Protein AF-A0A086MXX3-F1 (afdb_monomer)

Mean predicted aligned error: 7.24 Å

Organism: NCBI:txid67332

InterPro domains:
  IPR011990 Tetratricopeptide-like helical domain superfamily [G3DSA:1.25.40.10] (1-81)

Foldseek 3Di:
DLLVVLVVCLVVVVLVVSLVSLVVLLVVCCVPVNDQDPVSLSSLLSNLVSCVSVVVPVVSVVSPVSSVVSPCVNVVVPDDD

Structure (mmCIF, N/CA/C/O backbone):
data_AF-A0A086MXX3-F1
#
_entry.id   AF-A0A086MXX3-F1
#
loop_
_atom_site.group_PDB
_atom_site.id
_atom_site.type_symbol
_atom_site.label_atom_id
_atom_site.label_alt_id
_atom_site.label_comp_id
_atom_site.label_asym_id
_atom_site.label_entity_id
_atom_site.label_seq_id
_atom_site.pdbx_PDB_ins_code
_atom_site.Cartn_x
_atom_site.Cartn_y
_atom_site.Cartn_z
_atom_site.occupancy
_atom_site.B_iso_or_equiv
_atom_site.auth_seq_id
_atom_site.auth_comp_id
_atom_site.auth_asym_id
_atom_site.auth_atom_id
_atom_site.pdbx_PDB_model_num
ATOM 1 N N . MET A 1 1 ? 4.249 13.857 2.547 1.00 50.75 1 MET A N 1
ATOM 2 C CA . MET A 1 1 ? 5.534 14.064 1.840 1.00 50.75 1 MET A CA 1
ATOM 3 C C . MET A 1 1 ? 6.075 12.769 1.240 1.00 50.75 1 MET A C 1
ATOM 5 O O . MET A 1 1 ? 6.289 12.765 0.041 1.00 50.75 1 MET A O 1
ATOM 9 N N . LEU A 1 2 ? 6.169 11.659 1.987 1.00 57.84 2 LEU A N 1
ATOM 10 C CA . LEU A 1 2 ? 6.656 10.361 1.470 1.00 57.84 2 LEU A CA 1
ATOM 11 C C . LEU A 1 2 ? 5.918 9.855 0.213 1.00 57.84 2 LEU A C 1
ATOM 13 O O . LEU A 1 2 ? 6.545 9.349 -0.709 1.00 57.84 2 LEU A O 1
ATOM 17 N N . ALA A 1 3 ? 4.597 10.050 0.137 1.00 59.66 3 ALA A N 1
ATOM 18 C CA . ALA A 1 3 ? 3.810 9.581 -1.003 1.00 59.66 3 ALA A CA 1
ATOM 19 C C . ALA A 1 3 ? 4.214 10.229 -2.346 1.00 59.66 3 ALA A C 1
ATOM 21 O O . ALA A 1 3 ? 4.310 9.550 -3.364 1.00 59.66 3 ALA A O 1
ATOM 22 N N . ASN A 1 4 ? 4.501 11.535 -2.334 1.00 61.09 4 ASN A N 1
ATOM 23 C CA . ASN A 1 4 ? 4.868 12.278 -3.541 1.00 61.09 4 ASN A CA 1
ATOM 24 C C . ASN A 1 4 ? 6.300 11.955 -3.980 1.00 61.09 4 ASN A C 1
ATOM 26 O O . ASN A 1 4 ? 6.555 11.822 -5.172 1.00 61.09 4 ASN A O 1
ATOM 30 N N . THR A 1 5 ? 7.218 11.775 -3.028 1.00 65.00 5 THR A N 1
ATOM 31 C CA . THR A 1 5 ? 8.605 11.391 -3.316 1.00 65.00 5 THR A CA 1
ATOM 32 C C . THR A 1 5 ? 8.677 10.036 -4.019 1.00 65.00 5 THR A C 1
ATOM 34 O O . THR A 1 5 ? 9.382 9.901 -5.014 1.00 65.00 5 THR A O 1
ATOM 37 N N . GLY A 1 6 ? 7.886 9.053 -3.582 1.00 61.41 6 GLY A N 1
ATOM 38 C CA . GLY A 1 6 ? 7.901 7.730 -4.207 1.00 61.41 6 GLY A CA 1
ATOM 39 C C . GLY A 1 6 ? 7.295 7.709 -5.618 1.00 61.41 6 GLY A C 1
ATOM 40 O O . GLY A 1 6 ? 7.709 6.902 -6.445 1.00 61.41 6 GLY A O 1
ATOM 41 N N . LEU A 1 7 ? 6.363 8.619 -5.936 1.00 64.00 7 LEU A N 1
ATOM 42 C CA . LEU A 1 7 ? 5.854 8.782 -7.307 1.00 64.00 7 LEU A CA 1
ATOM 43 C C . LEU A 1 7 ? 6.933 9.339 -8.247 1.00 64.00 7 LEU A C 1
ATOM 45 O O . LEU A 1 7 ? 7.014 8.916 -9.397 1.00 64.00 7 LEU A O 1
ATOM 49 N N . ILE A 1 8 ? 7.777 10.249 -7.752 1.00 70.69 8 ILE A N 1
ATOM 50 C CA . ILE A 1 8 ? 8.903 10.810 -8.512 1.00 70.69 8 ILE A CA 1
ATOM 51 C C . ILE A 1 8 ? 9.987 9.743 -8.728 1.00 70.69 8 ILE A C 1
ATOM 53 O O . ILE A 1 8 ? 10.466 9.588 -9.846 1.00 70.69 8 ILE A O 1
ATOM 57 N N . MET A 1 9 ? 10.310 8.947 -7.704 1.00 64.69 9 MET A N 1
ATOM 58 C CA . MET A 1 9 ? 11.285 7.848 -7.809 1.00 64.69 9 MET A CA 1
ATOM 59 C C . MET A 1 9 ? 10.845 6.756 -8.794 1.00 64.69 9 MET A C 1
ATOM 61 O O . MET A 1 9 ? 11.650 6.260 -9.575 1.00 64.69 9 MET A O 1
ATOM 65 N N . GLN A 1 10 ? 9.548 6.430 -8.836 1.00 61.47 10 GLN A N 1
ATOM 66 C CA . GLN A 1 10 ? 8.995 5.519 -9.846 1.00 61.47 10 GLN A CA 1
ATOM 67 C C . GLN A 1 10 ? 9.206 6.025 -11.281 1.00 61.47 10 GLN A C 1
ATOM 69 O O . GLN A 1 10 ? 9.405 5.216 -12.185 1.00 61.47 10 GLN A O 1
ATOM 74 N N . ALA A 1 11 ? 9.164 7.343 -11.495 1.00 64.62 11 ALA A N 1
ATOM 75 C CA . ALA A 1 11 ? 9.429 7.955 -12.795 1.00 64.62 11 ALA A CA 1
ATOM 76 C C . ALA A 1 11 ? 10.932 8.023 -13.130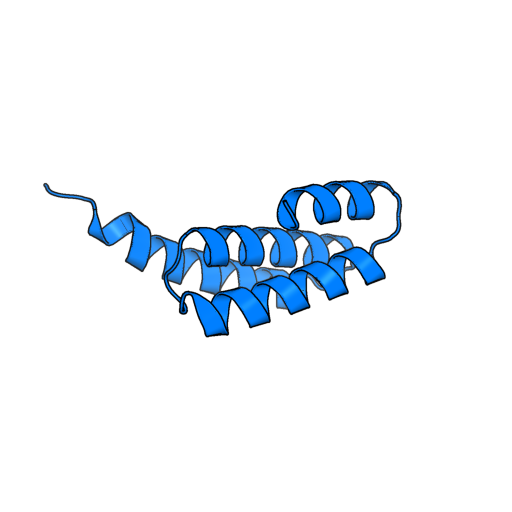 1.00 64.62 11 ALA A C 1
ATOM 78 O O . ALA A 1 11 ? 11.283 8.076 -14.305 1.00 64.62 11 ALA A O 1
ATOM 79 N N . ALA A 1 12 ? 11.803 7.984 -12.117 1.00 66.69 12 ALA A N 1
ATOM 80 C CA . ALA A 1 12 ? 13.262 8.005 -12.246 1.00 66.69 12 ALA A CA 1
ATOM 81 C C . ALA A 1 12 ? 13.901 6.606 -12.408 1.00 66.69 12 ALA A C 1
ATOM 83 O O . ALA A 1 12 ? 15.119 6.486 -12.382 1.00 66.69 12 ALA A O 1
ATOM 84 N N . ASP A 1 13 ? 13.093 5.554 -12.590 1.00 68.38 13 ASP A N 1
ATOM 85 C CA . ASP A 1 13 ? 13.511 4.141 -12.676 1.00 68.38 13 ASP A CA 1
ATOM 86 C C . ASP A 1 13 ? 14.052 3.524 -11.365 1.00 68.38 13 ASP A C 1
ATOM 88 O O . ASP A 1 13 ? 14.397 2.344 -11.317 1.00 68.38 13 ASP A O 1
ATOM 92 N N . GLU A 1 14 ? 13.992 4.256 -10.250 1.00 72.06 14 GLU A N 1
ATOM 93 C CA . GLU A 1 14 ? 14.361 3.807 -8.894 1.00 72.06 14 GLU A CA 1
ATOM 94 C C . GLU A 1 14 ? 13.220 3.009 -8.227 1.00 72.06 14 GLU A C 1
ATOM 96 O O . GLU A 1 14 ? 12.773 3.261 -7.104 1.00 72.06 14 GLU A O 1
ATOM 101 N N . ARG A 1 15 ? 12.689 2.027 -8.960 1.00 71.12 15 ARG A N 1
ATOM 102 C CA . ARG A 1 15 ? 11.408 1.372 -8.644 1.00 71.12 15 ARG A CA 1
ATOM 103 C C . ARG A 1 15 ? 11.449 0.503 -7.383 1.00 71.12 15 ARG A C 1
ATOM 105 O O . ARG A 1 15 ? 10.441 0.363 -6.687 1.00 71.12 15 ARG A O 1
ATOM 112 N N . ALA A 1 16 ? 12.607 -0.083 -7.082 1.00 71.75 16 ALA A N 1
ATOM 113 C CA . ALA A 1 16 ? 12.799 -0.951 -5.919 1.00 71.75 16 ALA A CA 1
ATOM 114 C C . ALA A 1 16 ? 12.867 -0.158 -4.601 1.00 71.75 16 ALA A C 1
ATOM 116 O O . ALA A 1 16 ? 12.256 -0.552 -3.601 1.00 71.75 16 ALA A O 1
ATOM 117 N N . GLU A 1 17 ? 13.556 0.986 -4.603 1.00 76.25 17 GLU A N 1
ATOM 118 C CA . GLU A 1 17 ? 13.619 1.882 -3.443 1.00 76.25 17 GLU A CA 1
ATOM 119 C C . GLU A 1 17 ? 12.277 2.566 -3.196 1.00 76.25 17 GLU A C 1
ATOM 121 O O . GLU A 1 17 ? 11.802 2.588 -2.057 1.00 76.25 17 GLU A O 1
ATOM 126 N N . ALA A 1 18 ? 11.601 3.012 -4.260 1.00 77.12 18 ALA A N 1
ATOM 127 C CA . ALA A 1 18 ? 10.250 3.550 -4.156 1.00 77.12 18 ALA A CA 1
ATOM 128 C C . ALA A 1 18 ? 9.288 2.535 -3.519 1.00 77.12 18 ALA A C 1
ATOM 130 O O . ALA A 1 18 ? 8.556 2.877 -2.588 1.00 77.12 18 ALA A O 1
ATOM 131 N N . MET A 1 19 ? 9.316 1.272 -3.969 1.00 79.69 19 MET A N 1
ATOM 132 C CA . MET A 1 19 ? 8.491 0.206 -3.389 1.00 79.69 19 MET A CA 1
ATOM 133 C C . MET A 1 19 ? 8.789 0.008 -1.900 1.00 79.69 19 MET A C 1
ATOM 135 O O . MET A 1 19 ? 7.857 -0.002 -1.096 1.00 79.69 19 MET A O 1
ATOM 139 N N . SER A 1 20 ? 10.066 -0.097 -1.530 1.00 82.88 20 SER A N 1
ATOM 140 C CA . SER A 1 20 ? 10.479 -0.311 -0.138 1.00 82.88 20 SER A CA 1
ATOM 141 C C . SER A 1 20 ? 10.035 0.843 0.764 1.00 82.88 20 SER A C 1
ATOM 143 O O . SER A 1 20 ? 9.510 0.622 1.856 1.00 82.88 20 SER A O 1
ATOM 145 N N . MET A 1 21 ? 10.158 2.084 0.282 1.00 85.06 21 MET A N 1
ATOM 146 C CA . MET A 1 21 ? 9.702 3.268 1.006 1.00 85.06 21 MET A CA 1
ATOM 147 C C . MET A 1 21 ? 8.176 3.278 1.184 1.00 85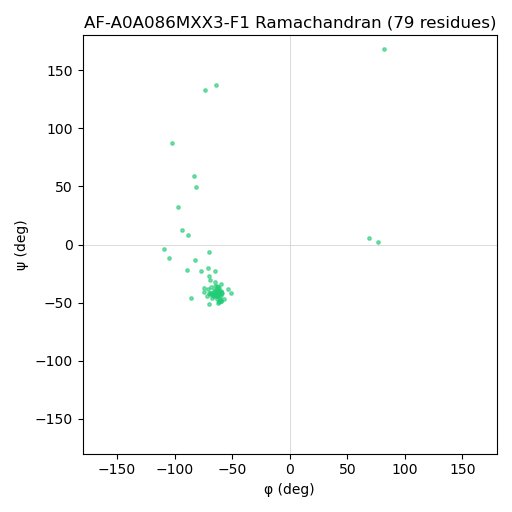.06 21 MET A C 1
ATOM 149 O O . MET A 1 21 ? 7.685 3.587 2.272 1.00 85.06 21 MET A O 1
ATOM 153 N N . PHE A 1 22 ? 7.412 2.922 0.146 1.00 82.94 22 PHE A N 1
ATOM 154 C CA . PHE A 1 22 ? 5.953 2.845 0.229 1.00 82.94 22 PHE A CA 1
ATOM 155 C C . PHE A 1 22 ? 5.472 1.742 1.173 1.00 82.94 22 PHE A C 1
ATOM 157 O O . PHE A 1 22 ? 4.511 1.950 1.911 1.00 82.94 22 PHE A O 1
ATOM 164 N N . GLU A 1 23 ? 6.121 0.578 1.177 1.00 84.25 23 GLU A N 1
ATOM 165 C CA . GLU A 1 23 ? 5.770 -0.519 2.084 1.00 84.25 23 GLU A CA 1
ATOM 166 C C . GLU A 1 23 ? 6.102 -0.175 3.543 1.00 84.25 23 GLU A C 1
ATOM 168 O O . GLU A 1 23 ? 5.263 -0.377 4.424 1.00 84.25 23 GLU A O 1
ATOM 173 N N . ALA A 1 24 ? 7.261 0.440 3.797 1.00 88.38 24 ALA A N 1
ATOM 174 C CA . ALA A 1 24 ? 7.634 0.916 5.127 1.00 88.38 24 ALA A CA 1
ATOM 175 C C . ALA A 1 24 ? 6.678 2.007 5.639 1.00 88.38 24 ALA A C 1
ATOM 177 O O . ALA A 1 24 ? 6.221 1.956 6.784 1.00 88.38 24 ALA A O 1
ATOM 178 N N . ALA A 1 25 ? 6.321 2.969 4.782 1.00 86.81 25 ALA A N 1
ATOM 179 C CA . ALA A 1 25 ? 5.367 4.017 5.124 1.00 86.81 25 ALA A CA 1
ATOM 180 C C . ALA A 1 25 ? 3.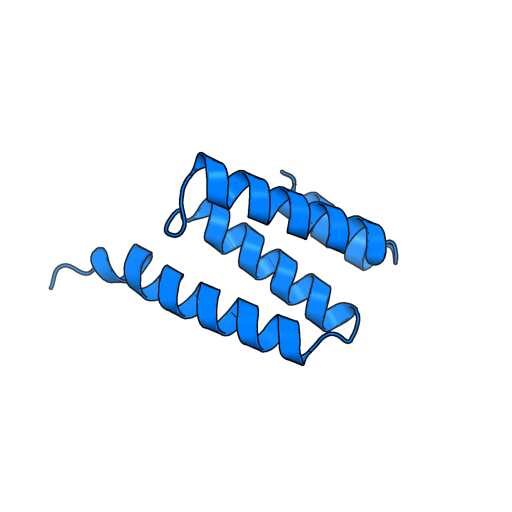971 3.442 5.414 1.00 86.81 25 ALA A C 1
ATOM 182 O O . ALA A 1 25 ? 3.333 3.851 6.384 1.00 86.81 25 ALA A O 1
ATOM 183 N N . LEU A 1 26 ? 3.513 2.460 4.632 1.00 85.12 26 LEU A N 1
ATOM 184 C CA . LEU A 1 26 ? 2.235 1.790 4.857 1.00 85.12 26 LEU A CA 1
ATOM 185 C C . LEU A 1 26 ? 2.212 1.032 6.192 1.00 85.12 26 LEU A C 1
ATOM 187 O O . LEU A 1 26 ? 1.236 1.143 6.938 1.00 85.12 26 LEU A O 1
ATOM 191 N N . ALA A 1 27 ? 3.279 0.298 6.517 1.00 87.50 27 ALA A N 1
ATOM 192 C CA . ALA A 1 27 ? 3.403 -0.417 7.785 1.00 87.50 27 ALA A CA 1
ATOM 193 C C . ALA A 1 27 ? 3.408 0.550 8.980 1.00 87.50 27 ALA A C 1
ATOM 195 O O . ALA A 1 27 ? 2.639 0.365 9.926 1.00 87.5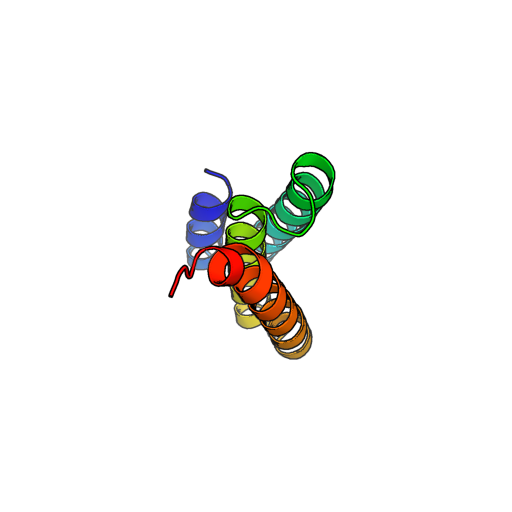0 27 ALA A O 1
ATOM 196 N N . GLY A 1 28 ? 4.198 1.627 8.900 1.00 89.56 28 GLY A N 1
ATOM 197 C CA . GLY A 1 28 ? 4.256 2.660 9.934 1.00 89.56 28 GLY A CA 1
ATOM 198 C C . GLY A 1 28 ? 2.911 3.358 10.138 1.00 89.56 28 GLY A C 1
ATOM 199 O O . GLY A 1 28 ? 2.411 3.428 11.257 1.00 89.56 28 GLY A O 1
ATOM 200 N N . LEU A 1 29 ? 2.261 3.797 9.057 1.00 85.62 29 LEU A N 1
ATOM 201 C CA . LEU A 1 29 ? 0.953 4.456 9.134 1.00 85.62 29 LEU A CA 1
ATOM 202 C C . LEU A 1 29 ? -0.139 3.516 9.654 1.00 85.62 29 LEU A C 1
ATOM 204 O O . LEU A 1 29 ? -1.005 3.957 10.407 1.00 85.62 29 LEU A O 1
ATOM 208 N N . THR A 1 30 ? -0.092 2.229 9.300 1.00 84.50 30 THR A N 1
ATOM 209 C CA . THR A 1 30 ? -1.035 1.231 9.826 1.00 84.50 30 THR A CA 1
ATOM 210 C C . THR A 1 30 ? -0.860 1.039 11.331 1.00 84.50 30 THR A C 1
ATOM 212 O O . THR A 1 30 ? -1.859 0.956 12.042 1.00 84.50 30 THR A O 1
ATOM 215 N N . ALA A 1 31 ? 0.382 1.013 11.822 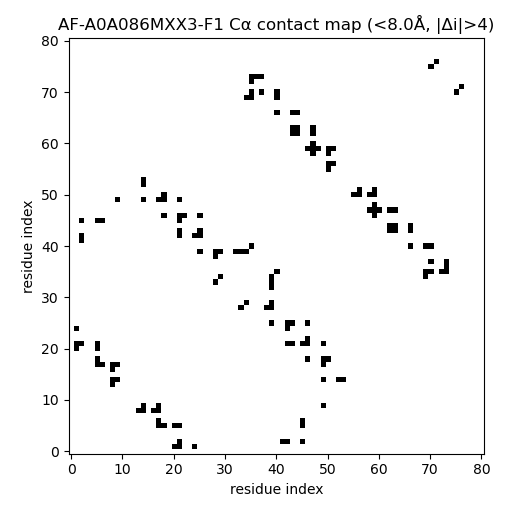1.00 87.12 31 ALA A N 1
ATOM 216 C CA . ALA A 1 31 ? 0.677 0.879 13.246 1.00 87.12 31 ALA A CA 1
ATOM 217 C C . ALA A 1 31 ? 0.318 2.140 14.050 1.00 87.12 31 ALA A C 1
ATOM 219 O O . ALA A 1 31 ? -0.178 2.031 15.167 1.00 87.12 31 ALA A O 1
ATOM 220 N N . THR A 1 32 ? 0.546 3.334 13.493 1.00 88.31 32 THR A N 1
ATOM 221 C CA . THR A 1 32 ? 0.342 4.603 14.210 1.00 88.31 32 THR A CA 1
ATOM 222 C C . THR A 1 32 ? -1.095 5.116 14.138 1.00 88.31 32 THR A C 1
ATOM 224 O O . THR A 1 32 ? -1.637 5.560 15.145 1.00 88.31 32 THR A O 1
ATOM 227 N N . LEU A 1 33 ? -1.709 5.100 12.953 1.00 83.00 33 LEU A N 1
ATOM 228 C CA . LEU A 1 33 ? -3.009 5.740 12.701 1.00 83.00 33 LEU A CA 1
ATOM 229 C C . LEU A 1 33 ? -4.161 4.735 12.597 1.00 83.00 33 LEU A C 1
ATOM 231 O O . LEU A 1 33 ? -5.331 5.118 12.590 1.00 83.00 33 LEU A O 1
ATOM 235 N N . GLY A 1 34 ? -3.835 3.449 12.505 1.00 80.56 34 GLY A N 1
ATOM 236 C CA . GLY A 1 34 ? -4.806 2.380 12.385 1.00 80.56 34 GLY A CA 1
ATOM 237 C C . GLY A 1 34 ? -5.335 2.166 10.959 1.00 80.56 34 GLY A C 1
ATOM 238 O O . GLY A 1 34 ? -5.141 2.974 10.044 1.00 80.56 34 GLY A O 1
ATOM 239 N N . PRO A 1 35 ? -6.046 1.045 10.751 1.00 73.81 35 PRO A N 1
ATOM 240 C CA . PRO A 1 35 ? -6.405 0.533 9.433 1.00 73.81 35 PRO A CA 1
ATOM 241 C C . PRO A 1 35 ? -7.455 1.354 8.666 1.00 73.81 35 PRO A C 1
ATOM 243 O O . PRO A 1 35 ? -7.738 1.033 7.514 1.00 73.81 35 PRO A O 1
ATOM 246 N N . GLY A 1 36 ? -8.055 2.371 9.282 1.00 74.25 36 GLY A N 1
ATOM 247 C CA . GLY A 1 36 ? -9.103 3.194 8.679 1.00 74.25 36 GLY A CA 1
ATOM 248 C C . GLY A 1 36 ? -8.667 4.613 8.329 1.00 74.25 36 GLY A C 1
ATOM 249 O O . GLY A 1 36 ? -9.470 5.351 7.773 1.00 74.25 36 GLY A O 1
ATOM 250 N N . HIS A 1 37 ? -7.440 5.026 8.651 1.00 81.62 37 HIS A N 1
ATOM 251 C CA . HIS A 1 37 ? -7.060 6.430 8.530 1.00 81.62 37 HIS A CA 1
ATOM 252 C C . HIS A 1 37 ? -6.874 6.862 7.058 1.00 81.62 37 HIS A C 1
ATOM 254 O O . HIS A 1 37 ? -6.143 6.191 6.325 1.00 81.62 37 HIS A O 1
ATOM 260 N N . PRO A 1 38 ? -7.428 8.010 6.611 1.00 81.06 38 PRO A N 1
ATOM 261 C CA . PRO A 1 38 ? -7.288 8.502 5.233 1.00 81.06 38 PRO A CA 1
ATOM 262 C C . PRO A 1 38 ? -5.842 8.567 4.713 1.00 81.06 38 PRO A C 1
ATOM 264 O O . PRO A 1 38 ? -5.569 8.144 3.592 1.00 81.06 38 PRO A O 1
ATOM 267 N N . TRP A 1 39 ? -4.885 9.018 5.536 1.00 81.44 39 TRP A N 1
ATOM 268 C CA . TRP A 1 39 ? -3.455 8.978 5.174 1.00 81.44 39 TRP A CA 1
ATOM 269 C C . TRP A 1 39 ? -2.903 7.575 4.923 1.00 81.44 39 TRP A C 1
ATOM 271 O O . TRP A 1 39 ? -2.091 7.406 4.015 1.00 81.44 39 TRP A O 1
ATOM 281 N N . MET A 1 40 ? -3.344 6.573 5.686 1.00 86.81 40 MET A N 1
ATOM 282 C CA . MET A 1 40 ? -2.944 5.192 5.435 1.00 86.81 40 MET A CA 1
ATOM 283 C C . MET A 1 40 ? -3.510 4.718 4.089 1.00 86.81 40 MET A C 1
ATOM 285 O O . MET A 1 40 ? -2.764 4.184 3.272 1.00 86.81 40 MET A O 1
ATOM 289 N N . LEU A 1 41 ? -4.787 5.008 3.807 1.00 85.88 41 LEU A N 1
ATOM 290 C CA . LEU A 1 41 ? -5.438 4.652 2.539 1.00 85.88 41 LEU A CA 1
ATOM 291 C C . LEU A 1 41 ? -4.729 5.271 1.324 1.00 85.88 41 LEU A C 1
ATOM 293 O O . LEU A 1 41 ? -4.514 4.593 0.320 1.00 85.88 41 LEU A O 1
ATOM 297 N N . GLY A 1 42 ? -4.309 6.535 1.428 1.00 85.25 42 GLY A N 1
ATOM 298 C CA . GLY A 1 42 ? -3.514 7.195 0.389 1.00 85.25 42 GLY A CA 1
ATOM 299 C C . GLY A 1 42 ? -2.160 6.517 0.159 1.00 85.25 42 GLY A C 1
ATOM 300 O O . GLY A 1 42 ? -1.736 6.346 -0.983 1.00 85.25 42 GLY A O 1
ATOM 301 N N . CYS A 1 43 ? -1.499 6.070 1.230 1.00 86.38 43 CYS A N 1
ATOM 302 C CA . CYS A 1 43 ? -0.232 5.350 1.132 1.00 86.38 43 CYS A CA 1
ATOM 303 C C . CYS A 1 43 ? -0.411 3.964 0.488 1.00 86.38 43 CYS A C 1
ATOM 305 O O . CYS A 1 43 ? 0.336 3.618 -0.422 1.00 86.38 43 CYS A O 1
ATOM 307 N N . ALA A 1 44 ? -1.466 3.231 0.856 1.00 88.12 44 ALA A N 1
ATOM 308 C CA . ALA A 1 44 ? -1.789 1.924 0.281 1.00 88.12 44 ALA A CA 1
ATOM 309 C C . ALA A 1 44 ? -2.106 1.986 -1.227 1.00 88.12 44 ALA A C 1
ATOM 311 O O . ALA A 1 44 ? -1.720 1.092 -1.988 1.00 88.12 44 ALA A O 1
ATOM 312 N N . LEU A 1 45 ? -2.749 3.065 -1.689 1.00 86.44 45 LEU A N 1
ATOM 313 C CA . LEU A 1 45 ? -2.943 3.330 -3.121 1.00 86.44 45 LEU A CA 1
ATOM 314 C C . LEU A 1 45 ? -1.610 3.551 -3.848 1.00 86.44 45 LEU A C 1
ATOM 316 O O . LEU A 1 45 ? -1.408 3.010 -4.935 1.00 86.44 45 LEU A O 1
ATOM 320 N N . CYS A 1 46 ? -0.678 4.286 -3.240 1.00 84.94 46 CYS A N 1
ATOM 321 C CA . CYS A 1 46 ? 0.648 4.493 -3.823 1.00 84.94 46 CYS A CA 1
ATOM 322 C C . CYS A 1 46 ? 1.442 3.178 -3.907 1.00 84.94 46 CYS A C 1
ATOM 324 O O . CYS A 1 46 ? 2.012 2.872 -4.954 1.00 84.94 46 CYS A O 1
ATOM 326 N N . THR A 1 47 ? 1.399 2.346 -2.860 1.00 85.69 47 THR A N 1
ATOM 327 C CA . THR A 1 47 ? 1.987 0.994 -2.861 1.00 85.69 47 THR A CA 1
ATOM 328 C C . THR A 1 47 ? 1.368 0.105 -3.943 1.00 85.69 47 THR A C 1
ATOM 330 O O . THR A 1 47 ? 2.076 -0.640 -4.619 1.00 85.69 47 THR A O 1
ATOM 333 N N . THR A 1 48 ? 0.052 0.200 -4.151 1.00 87.31 48 THR A N 1
ATOM 334 C CA . THR A 1 48 ? -0.660 -0.526 -5.215 1.00 87.31 48 THR A CA 1
ATOM 335 C C . THR A 1 48 ? -0.135 -0.135 -6.599 1.00 87.31 48 THR A C 1
ATOM 337 O O . THR A 1 48 ? 0.180 -1.007 -7.409 1.00 87.31 48 THR A O 1
ATOM 340 N N . GLY A 1 49 ? 0.030 1.168 -6.852 1.00 84.06 49 GLY A N 1
ATOM 341 C CA . GLY A 1 49 ? 0.639 1.673 -8.083 1.00 84.06 49 GLY A CA 1
ATOM 342 C C . GLY A 1 49 ? 2.067 1.158 -8.272 1.00 84.06 49 GLY A C 1
ATOM 343 O O . GLY A 1 49 ? 2.384 0.602 -9.323 1.00 84.06 49 GLY A O 1
ATOM 344 N N . ALA A 1 50 ? 2.905 1.255 -7.238 1.00 83.56 50 ALA A N 1
ATOM 345 C CA . ALA A 1 50 ? 4.289 0.783 -7.282 1.00 83.56 50 ALA A CA 1
ATOM 346 C C . ALA A 1 50 ? 4.392 -0.724 -7.580 1.00 83.56 50 ALA A C 1
ATOM 348 O O . ALA A 1 50 ? 5.221 -1.140 -8.390 1.00 83.56 50 ALA A O 1
ATOM 349 N N . ARG A 1 51 ? 3.523 -1.556 -6.990 1.00 83.25 51 ARG A N 1
ATOM 350 C CA . ARG A 1 51 ? 3.466 -3.002 -7.270 1.00 83.25 51 ARG A CA 1
ATOM 351 C C . ARG A 1 51 ? 3.064 -3.300 -8.712 1.00 83.25 51 ARG A C 1
ATOM 353 O O . ARG A 1 51 ? 3.692 -4.146 -9.344 1.00 83.25 51 ARG A O 1
ATOM 360 N N . ASN A 1 52 ? 2.086 -2.570 -9.250 1.00 82.50 52 ASN A N 1
ATOM 361 C CA . ASN A 1 52 ? 1.666 -2.710 -10.644 1.00 82.50 52 ASN A CA 1
ATOM 362 C C . ASN A 1 52 ? 2.820 -2.408 -11.620 1.00 82.50 52 ASN A C 1
ATOM 364 O O . ASN A 1 52 ? 3.119 -3.210 -12.500 1.00 82.50 52 ASN A O 1
ATOM 368 N N . PHE A 1 53 ? 3.538 -1.302 -11.407 1.00 78.81 53 PHE A N 1
ATOM 369 C CA . PHE A 1 53 ? 4.682 -0.913 -12.244 1.00 78.81 53 PHE A CA 1
ATOM 370 C C . PHE A 1 53 ? 5.874 -1.879 -12.184 1.00 78.81 53 PHE A C 1
ATOM 372 O O . PHE A 1 53 ? 6.675 -1.921 -13.114 1.00 78.81 53 PHE A O 1
ATOM 379 N N . ASN A 1 54 ? 5.993 -2.659 -11.109 1.00 80.50 54 ASN A N 1
ATOM 380 C CA . ASN A 1 54 ? 7.019 -3.691 -10.951 1.00 80.50 54 ASN A CA 1
ATOM 381 C C . ASN A 1 54 ? 6.536 -5.088 -11.396 1.00 80.50 54 ASN A C 1
ATOM 383 O O . ASN A 1 54 ? 7.174 -6.089 -11.083 1.00 80.50 54 ASN A O 1
ATOM 387 N N . GLY A 1 55 ? 5.392 -5.187 -12.085 1.00 83.38 55 GLY A N 1
ATOM 388 C CA . GLY A 1 55 ? 4.854 -6.455 -12.594 1.00 83.38 55 GLY A CA 1
ATOM 389 C C . GLY A 1 55 ? 4.186 -7.343 -11.537 1.00 83.38 55 GLY A C 1
ATOM 390 O O . GLY A 1 55 ? 3.677 -8.414 -11.865 1.00 83.38 55 GLY A O 1
ATOM 391 N N . ARG A 1 56 ? 4.101 -6.895 -10.276 1.00 83.19 56 ARG A N 1
ATOM 392 C CA . ARG A 1 56 ? 3.410 -7.591 -9.174 1.00 83.19 56 ARG A CA 1
ATOM 393 C C . ARG A 1 56 ? 1.911 -7.289 -9.193 1.00 83.19 56 ARG A C 1
ATOM 395 O O . ARG A 1 56 ? 1.344 -6.746 -8.245 1.00 83.19 56 ARG A O 1
ATOM 402 N N . ILE A 1 57 ? 1.265 -7.618 -10.308 1.00 85.00 57 ILE A N 1
ATOM 403 C CA . ILE A 1 57 ? -0.128 -7.239 -10.587 1.00 85.00 57 ILE A CA 1
ATOM 404 C C . ILE A 1 57 ? -1.101 -7.907 -9.605 1.00 85.00 57 ILE A C 1
ATOM 406 O O . ILE A 1 57 ? -2.028 -7.253 -9.133 1.00 85.00 57 ILE A O 1
ATOM 410 N N . ALA A 1 58 ? -0.885 -9.177 -9.247 1.00 86.8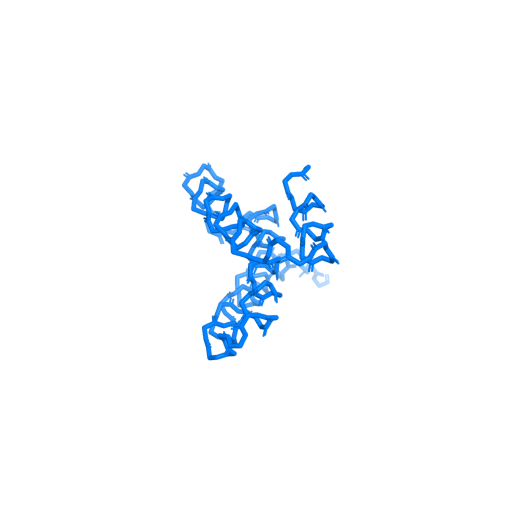8 58 ALA A N 1
ATOM 411 C CA . ALA A 1 58 ? -1.753 -9.891 -8.305 1.00 86.88 58 ALA A CA 1
ATOM 412 C C . ALA A 1 58 ? -1.771 -9.212 -6.921 1.00 86.88 58 ALA A C 1
ATOM 414 O O . ALA A 1 58 ? -2.837 -8.864 -6.410 1.00 86.88 58 ALA A O 1
ATOM 415 N N . ASP A 1 59 ? -0.586 -8.912 -6.384 1.00 84.12 59 ASP A N 1
ATOM 416 C CA . ASP A 1 59 ? -0.414 -8.244 -5.089 1.00 84.12 59 ASP A CA 1
ATOM 417 C C . ASP A 1 59 ? -0.957 -6.808 -5.095 1.00 84.12 59 ASP A C 1
ATOM 419 O O . ASP A 1 59 ? -1.424 -6.303 -4.070 1.00 84.12 59 ASP A O 1
ATOM 423 N N . ALA A 1 60 ? -0.879 -6.125 -6.242 1.00 85.94 60 ALA A N 1
ATOM 424 C CA . ALA A 1 60 ? -1.468 -4.805 -6.437 1.00 85.94 60 ALA A CA 1
ATOM 425 C C . ALA A 1 60 ? -3.002 -4.876 -6.402 1.00 85.94 60 ALA A C 1
ATOM 427 O O . ALA A 1 60 ? -3.649 -4.083 -5.720 1.00 85.94 60 ALA A O 1
ATOM 428 N N . VAL A 1 61 ? -3.601 -5.847 -7.097 1.00 87.50 61 VAL A N 1
ATOM 429 C CA . VAL A 1 61 ? -5.059 -6.030 -7.122 1.00 87.50 61 VAL A CA 1
ATOM 430 C C . VAL A 1 61 ? -5.595 -6.369 -5.735 1.00 87.50 61 VAL A C 1
ATOM 432 O O . VAL A 1 61 ? -6.620 -5.815 -5.328 1.00 87.50 61 VAL A O 1
ATOM 435 N N . GLU A 1 62 ? -4.923 -7.249 -4.997 1.00 89.94 62 GLU A N 1
ATOM 436 C CA . GLU A 1 62 ? -5.336 -7.612 -3.642 1.00 89.94 62 GLU A CA 1
ATOM 437 C C . GLU A 1 62 ? -5.293 -6.401 -2.700 1.00 89.94 62 GLU A C 1
ATOM 439 O O . GLU A 1 62 ? -6.300 -6.076 -2.059 1.00 89.94 62 GLU A O 1
ATOM 444 N N . LEU A 1 63 ? -4.168 -5.676 -2.691 1.00 87.25 63 LEU A N 1
ATOM 445 C CA . LEU A 1 63 ? -3.990 -4.484 -1.864 1.00 87.25 63 LEU A CA 1
ATOM 446 C C . LEU A 1 63 ? -4.981 -3.373 -2.235 1.00 87.25 63 LEU A C 1
ATOM 448 O O . LEU A 1 63 ? -5.581 -2.752 -1.355 1.00 87.25 63 LEU A O 1
ATOM 452 N N . GLY A 1 64 ? -5.204 -3.148 -3.530 1.00 87.00 64 GLY A N 1
ATOM 453 C CA . GLY A 1 64 ? -6.159 -2.162 -4.028 1.00 87.00 64 GLY A CA 1
ATOM 454 C C . GLY A 1 64 ? -7.595 -2.489 -3.619 1.00 87.00 64 GLY A C 1
ATOM 455 O O . GLY A 1 64 ? -8.325 -1.607 -3.163 1.00 87.00 64 GLY A O 1
ATOM 456 N N . ARG A 1 65 ? -7.999 -3.766 -3.699 1.00 89.06 65 ARG A N 1
ATOM 457 C CA . ARG A 1 65 ? -9.323 -4.218 -3.238 1.00 89.06 65 ARG A CA 1
ATOM 458 C C . ARG A 1 65 ? -9.497 -4.023 -1.737 1.00 89.06 65 ARG A C 1
ATOM 460 O O . ARG A 1 65 ? -10.565 -3.593 -1.304 1.00 89.06 65 ARG A O 1
ATOM 467 N N . ASP A 1 66 ? -8.476 -4.334 -0.944 1.00 88.12 66 ASP A N 1
ATOM 468 C CA . ASP A 1 66 ? -8.539 -4.138 0.502 1.00 88.12 66 ASP A CA 1
ATOM 469 C C . ASP A 1 66 ? -8.623 -2.659 0.883 1.00 88.12 66 ASP A C 1
ATOM 471 O O . ASP A 1 66 ? -9.491 -2.258 1.664 1.00 88.12 66 ASP A O 1
ATOM 475 N N . THR A 1 67 ? -7.804 -1.832 0.236 1.00 87.12 67 THR A N 1
ATOM 476 C CA . THR A 1 67 ? -7.814 -0.377 0.404 1.00 87.12 67 THR A CA 1
ATOM 477 C C . THR A 1 67 ? -9.171 0.214 0.034 1.00 87.12 67 THR A C 1
ATOM 479 O O . THR A 1 67 ? -9.708 1.018 0.790 1.00 87.12 67 THR A O 1
ATOM 482 N N . ALA A 1 68 ? -9.783 -0.230 -1.068 1.00 85.19 68 ALA A N 1
ATOM 483 C CA . ALA A 1 68 ? -11.109 0.221 -1.483 1.00 85.19 68 ALA A CA 1
ATOM 484 C C . ALA A 1 68 ? -12.197 -0.142 -0.458 1.00 85.19 68 ALA A C 1
ATOM 486 O O . ALA A 1 68 ? -13.011 0.710 -0.109 1.00 85.19 68 ALA A O 1
ATOM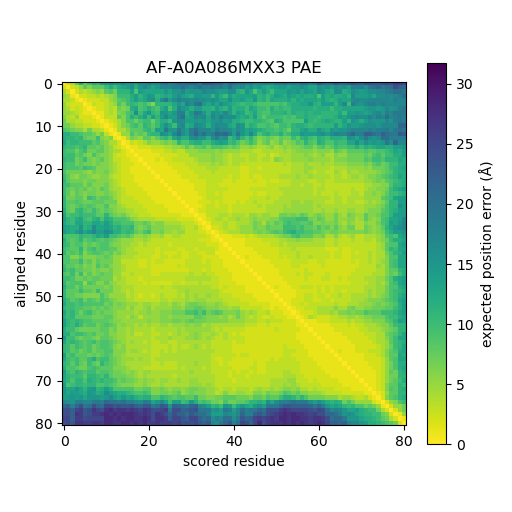 487 N N . ARG A 1 69 ? -12.193 -1.369 0.085 1.00 86.06 69 ARG A N 1
ATOM 488 C CA . ARG A 1 69 ? -13.147 -1.771 1.138 1.00 86.06 69 ARG A CA 1
ATOM 489 C C . ARG A 1 69 ? -12.992 -0.929 2.402 1.00 86.06 69 ARG A C 1
ATOM 491 O O . ARG A 1 69 ? -13.988 -0.538 3.006 1.00 86.06 69 ARG A O 1
ATOM 498 N N . ARG A 1 70 ? -11.754 -0.652 2.817 1.00 83.44 70 ARG A N 1
ATOM 499 C CA . ARG A 1 70 ? -11.471 0.189 3.990 1.00 83.44 70 ARG A CA 1
ATOM 500 C C . ARG A 1 70 ? -11.871 1.638 3.740 1.00 83.44 70 ARG A C 1
ATOM 502 O O . ARG A 1 70 ? -12.552 2.216 4.575 1.00 83.44 70 ARG A O 1
ATOM 509 N N . ALA A 1 71 ? -11.553 2.177 2.566 1.00 82.81 71 ALA A N 1
ATOM 510 C CA . ALA A 1 71 ? -11.974 3.509 2.150 1.00 82.81 71 ALA A CA 1
ATOM 511 C C . ALA A 1 71 ? -13.499 3.641 2.126 1.00 82.81 71 ALA A C 1
ATOM 513 O O . ALA A 1 71 ? -14.023 4.628 2.621 1.00 82.81 71 ALA A O 1
ATOM 514 N N . GLN A 1 72 ? -14.224 2.631 1.639 1.00 82.44 72 GLN A N 1
ATOM 515 C CA . GLN A 1 72 ? -15.687 2.611 1.689 1.00 82.44 72 GLN A CA 1
ATOM 516 C C . GLN A 1 72 ? -16.230 2.613 3.121 1.00 82.44 72 GLN A C 1
ATOM 518 O O . GLN A 1 72 ? -17.242 3.252 3.372 1.00 82.44 72 GLN A O 1
ATOM 523 N N . ARG A 1 73 ? -15.575 1.936 4.072 1.00 80.56 73 ARG A N 1
ATOM 524 C CA . ARG A 1 73 ? -15.987 1.966 5.487 1.00 80.56 73 ARG A CA 1
ATOM 525 C C . ARG A 1 73 ? -15.684 3.312 6.143 1.00 80.56 73 ARG A C 1
ATOM 527 O O . ARG A 1 73 ? -16.543 3.845 6.832 1.00 80.56 73 ARG A O 1
ATOM 534 N N . THR A 1 74 ? -14.494 3.861 5.908 1.00 77.38 74 THR A N 1
ATOM 535 C CA . THR A 1 74 ? -14.061 5.140 6.487 1.00 77.38 74 THR A CA 1
ATOM 536 C C . THR A 1 74 ? -14.825 6.322 5.891 1.00 77.38 74 THR A C 1
ATOM 538 O O . THR A 1 74 ? -15.362 7.135 6.629 1.00 77.38 74 THR A O 1
ATOM 541 N N . LEU A 1 75 ? -14.889 6.420 4.561 1.00 70.50 75 LEU A N 1
ATOM 542 C CA . LEU A 1 75 ? -15.479 7.556 3.838 1.00 70.50 75 LEU A CA 1
ATOM 543 C C . LEU A 1 75 ? -16.979 7.371 3.568 1.00 70.50 75 LEU A C 1
ATOM 545 O O . LEU A 1 75 ? -17.691 8.340 3.331 1.00 70.50 75 LEU A O 1
ATOM 549 N N . GLY A 1 76 ? -17.481 6.133 3.582 1.00 63.78 76 GLY A N 1
ATOM 550 C CA . GLY A 1 76 ? -18.913 5.845 3.444 1.00 63.78 76 GLY A CA 1
ATOM 551 C C . GLY A 1 76 ? -19.703 5.990 4.746 1.00 63.78 76 GLY A C 1
ATOM 552 O O . GLY A 1 76 ? -20.929 6.041 4.686 1.00 63.78 76 GLY A O 1
ATOM 553 N N . GLY A 1 77 ? -19.028 6.093 5.899 1.00 58.56 77 GLY A N 1
ATOM 554 C CA . GLY A 1 77 ? -19.649 6.420 7.188 1.00 58.56 77 GLY A CA 1
ATOM 555 C C . GLY A 1 77 ? -20.124 7.876 7.299 1.00 58.56 77 GLY A C 1
ATOM 556 O O . GLY A 1 77 ? -21.018 8.159 8.088 1.00 58.56 77 GLY A O 1
ATOM 557 N N . GLU A 1 78 ? -19.600 8.781 6.465 1.00 54.44 78 GLU A N 1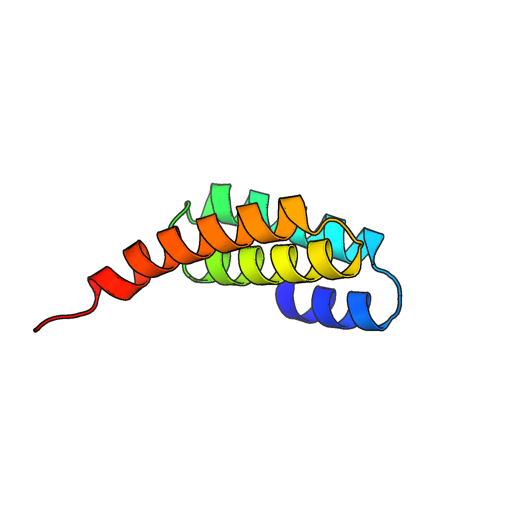
ATOM 558 C CA . GLU A 1 78 ? -19.986 10.202 6.393 1.00 54.44 78 GLU A CA 1
ATOM 559 C C . GLU A 1 78 ? -21.011 10.499 5.285 1.00 54.44 78 GLU A C 1
ATOM 561 O O . GLU A 1 78 ? -21.025 11.578 4.695 1.00 54.44 78 GLU A O 1
ATOM 566 N N . ARG A 1 79 ? -21.907 9.557 4.975 1.00 43.38 79 ARG A N 1
ATOM 567 C CA . ARG A 1 79 ? -23.131 9.890 4.232 1.00 43.38 79 ARG A CA 1
ATOM 568 C C . ARG A 1 79 ? -24.323 9.951 5.185 1.00 43.38 79 ARG A C 1
ATOM 570 O O . ARG A 1 79 ? -25.005 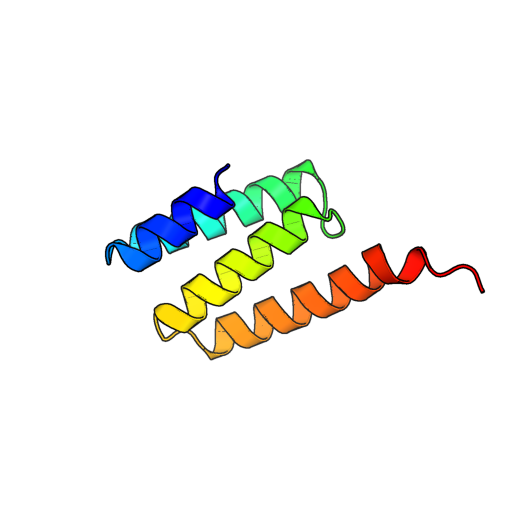8.934 5.340 1.00 43.38 79 ARG A O 1
ATOM 577 N N . PRO A 1 80 ? -24.611 11.106 5.818 1.00 50.25 80 PRO A N 1
ATOM 578 C CA . PRO A 1 80 ? -25.959 11.348 6.301 1.00 50.25 80 PRO A CA 1
ATOM 579 C C . PRO A 1 80 ? -26.895 11.405 5.084 1.00 50.25 80 PRO A C 1
ATOM 581 O O . PRO A 1 80 ? -26.531 11.930 4.029 1.00 50.25 80 PRO A O 1
ATOM 584 N N . ARG A 1 81 ? -28.058 10.767 5.224 1.00 46.44 81 ARG A N 1
ATOM 585 C CA . ARG A 1 81 ? -29.161 10.862 4.263 1.00 46.44 81 ARG A CA 1
ATOM 586 C C . ARG A 1 81 ? -29.750 12.263 4.245 1.00 46.44 81 ARG A C 1
ATOM 588 O O . ARG A 1 81 ? -29.726 12.904 5.319 1.00 46.44 81 ARG A O 1
#

Sequence (81 aa):
MLANTGLIMQAADERAEAMSMFEAALAGLTATLGPGHPWMLGCALCTTGARNFNGRIADAVELGRDTARRAQRTLGGERPR

Solvent-accessible surface area (backbone atoms only — not comparable to full-atom values): 4331 Å² total; per-residue (Å²): 112,72,68,60,54,33,56,52,29,50,74,69,70,42,47,68,60,23,40,52,51,32,53,51,51,30,53,50,32,37,73,74,63,34,86,59,33,70,71,31,47,56,31,41,51,52,37,21,52,45,28,42,78,70,70,38,45,68,66,14,52,54,46,41,53,51,41,50,56,35,46,47,56,51,62,55,69,74,62,81,130

Radius of gyration: 13.12 Å; Cα contacts (8 Å, |Δi|>4): 80; chains: 1; bounding box: 44×24×27 Å

Nearest PDB structures (foldseek):
  6ejn-assembly1_B  TM=9.421E-01  e=2.371E-02  Mus musculus
  4y6w-assembly1_A-2  TM=9.586E-01  e=3.330E-02  Podospora anserina
  6ejn-assembly1_A  TM=8.900E-01  e=2.810E-02  Mus musculus
  3zfw-assembly1_A  TM=8.970E-01  e=2.973E-02  Mus musculus
  4y6c-assembly1_A-2  TM=8.895E-01  e=5.864E-02  Podospora anserina

pLDDT: mean 77.74, std 11.4, range [43.38, 89.94]

Secondary structure (DSSP, 8-state):
-HHHHHHHHHHTT-HHHHHHHHHHHHHHHHHHH-TT-HHHHHHHHHHHHHHHHTT-HHHHHHHHHHHHHHHHHHHHTT---